Protein AF-A0Y227-F1 (afdb_monomer)

Solvent-accessible surface area (backbone atoms only — not comparable to full-atom values): 3768 Å² total; per-residue (Å²): 130,89,78,80,80,78,67,89,85,62,82,66,91,57,72,88,54,85,62,88,90,60,78,73,73,67,95,51,57,71,71,55,43,53,53,53,53,52,52,53,46,53,55,51,34,53,77,70,70,54,74,85,85,129

Mean predicted aligned error: 13.35 Å

pLDDT: mean 76.76, std 14.64, range [40.19, 95.19]

Secondary structure (DSSP, 8-state):
-------SSS--TTTTS--TT---S-SS-HHHHHHHHHHHHHHHHHHTTPPPP-

Radius of gyration: 18.53 Å; Cα contacts (8 Å, |Δi|>4): 5; chains: 1; bounding box: 36×24×47 Å

Sequence (54 aa):
MAKSETDRTTLDLFEYEKRPGRPKTNPLSRDMQLKVNKRNQIKRDKARGLKRVN

Structure (mmCIF, N/CA/C/O backbone):
data_AF-A0Y227-F1
#
_entry.id   AF-A0Y227-F1
#
loop_
_atom_site.group_PDB
_atom_site.id
_atom_site.type_symbol
_atom_site.label_atom_id
_atom_site.label_alt_id
_atom_site.label_comp_id
_atom_site.label_asym_id
_atom_site.label_entity_id
_atom_site.label_seq_id
_atom_site.pdbx_PDB_ins_code
_atom_site.Cartn_x
_atom_site.Cartn_y
_atom_site.Cartn_z
_atom_site.occupancy
_atom_site.B_iso_or_equiv
_atom_site.auth_seq_id
_atom_site.auth_comp_id
_atom_site.auth_asym_id
_atom_site.auth_atom_id
_atom_site.pdbx_PDB_model_num
ATOM 1 N N . MET A 1 1 ? 18.192 -17.911 -5.705 1.00 40.19 1 MET A N 1
ATOM 2 C CA . MET A 1 1 ? 17.571 -17.116 -6.787 1.00 40.19 1 MET A CA 1
ATOM 3 C C . MET A 1 1 ? 18.685 -16.516 -7.620 1.00 40.19 1 MET A C 1
ATOM 5 O O . MET A 1 1 ? 19.484 -15.776 -7.059 1.00 40.19 1 MET A O 1
ATOM 9 N N . ALA A 1 2 ? 18.783 -16.867 -8.901 1.00 47.44 2 ALA A N 1
ATOM 10 C CA . ALA A 1 2 ? 19.747 -16.235 -9.796 1.00 47.44 2 ALA A CA 1
ATOM 11 C C . ALA A 1 2 ? 19.339 -14.766 -9.987 1.00 47.44 2 ALA A C 1
ATOM 13 O O . ALA A 1 2 ? 18.225 -14.484 -10.429 1.00 47.44 2 ALA A O 1
ATOM 14 N N . LYS A 1 3 ? 20.196 -13.828 -9.574 1.00 51.44 3 LYS A N 1
ATOM 15 C CA . LYS A 1 3 ? 20.022 -12.415 -9.909 1.00 51.44 3 LYS A CA 1
ATOM 16 C C . LYS A 1 3 ? 20.428 -12.271 -11.370 1.00 51.44 3 LYS A C 1
ATOM 18 O O . LYS A 1 3 ? 21.573 -12.544 -11.704 1.00 51.44 3 LYS A O 1
ATOM 23 N N . SER A 1 4 ? 19.490 -11.895 -12.234 1.00 60.25 4 SER A N 1
ATOM 24 C CA . SER A 1 4 ? 19.826 -11.495 -13.596 1.00 60.25 4 SER A CA 1
ATOM 25 C C . SER A 1 4 ? 20.568 -10.162 -13.517 1.00 60.25 4 SER A C 1
ATOM 27 O O . SER A 1 4 ? 19.947 -9.131 -13.246 1.00 60.25 4 SER A O 1
ATOM 29 N N . GLU A 1 5 ? 21.886 -10.182 -13.687 1.00 65.06 5 GLU A N 1
ATOM 30 C CA . GLU A 1 5 ? 22.654 -8.974 -13.9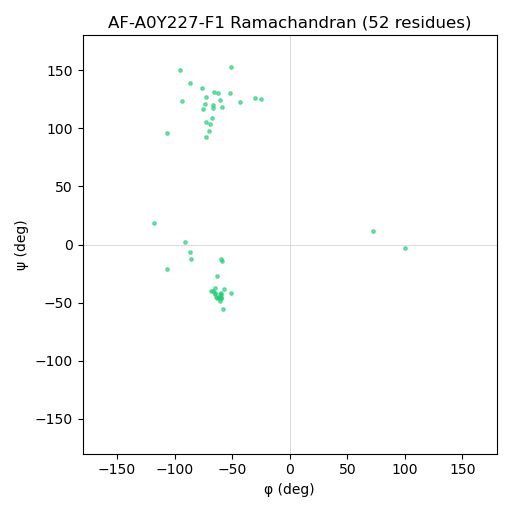67 1.00 65.06 5 GLU A CA 1
ATOM 31 C C . GLU A 1 5 ? 22.251 -8.501 -15.363 1.00 65.06 5 GLU A C 1
ATOM 33 O O . GLU A 1 5 ? 22.502 -9.167 -16.362 1.00 65.06 5 GLU A O 1
ATOM 38 N N . THR A 1 6 ? 21.509 -7.397 -15.426 1.00 62.59 6 THR A N 1
ATOM 39 C CA . THR A 1 6 ? 21.199 -6.746 -16.698 1.00 62.59 6 THR A CA 1
ATOM 40 C C . THR A 1 6 ? 22.476 -6.077 -17.183 1.00 62.59 6 THR A C 1
ATOM 42 O O . THR A 1 6 ? 22.891 -5.062 -16.610 1.00 62.59 6 THR A O 1
ATOM 45 N N . ASP A 1 7 ? 23.103 -6.671 -18.189 1.00 61.12 7 ASP A N 1
ATOM 46 C CA . ASP A 1 7 ? 24.247 -6.093 -18.876 1.00 61.12 7 ASP A CA 1
ATOM 47 C C . ASP A 1 7 ? 23.828 -4.754 -19.505 1.00 61.12 7 ASP A C 1
ATOM 49 O O . ASP A 1 7 ? 22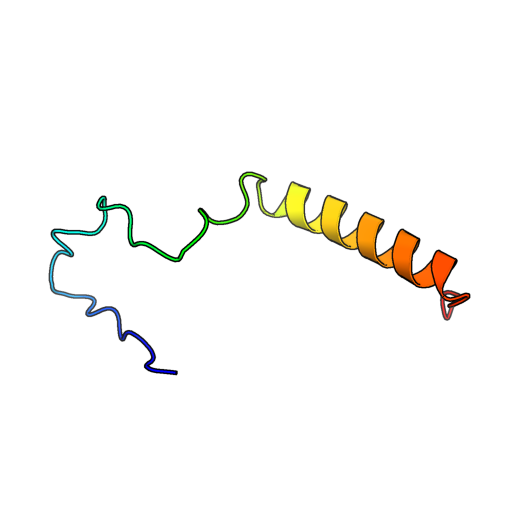.807 -4.670 -20.186 1.00 61.12 7 ASP A O 1
ATOM 53 N N . ARG A 1 8 ? 24.538 -3.667 -19.182 1.00 60.97 8 ARG A N 1
ATOM 54 C CA . ARG A 1 8 ? 24.089 -2.293 -19.498 1.00 60.97 8 ARG A CA 1
ATOM 55 C C . ARG A 1 8 ? 24.484 -1.836 -20.903 1.00 60.97 8 ARG A C 1
ATOM 57 O O . ARG A 1 8 ? 24.020 -0.789 -21.343 1.00 60.97 8 ARG A O 1
ATOM 64 N N . THR A 1 9 ? 25.370 -2.573 -21.566 1.00 71.25 9 THR A N 1
ATOM 65 C CA . THR A 1 9 ? 25.998 -2.191 -22.841 1.00 71.25 9 THR A CA 1
ATOM 66 C C . THR A 1 9 ? 25.469 -2.982 -24.033 1.00 71.25 9 THR A C 1
ATOM 68 O O . THR A 1 9 ? 25.569 -2.511 -25.165 1.00 71.25 9 THR A O 1
ATOM 71 N N . THR A 1 10 ? 24.878 -4.152 -23.795 1.00 73.19 10 THR A N 1
ATOM 72 C CA . THR A 1 10 ? 24.303 -5.005 -24.836 1.00 73.19 10 THR A CA 1
ATOM 73 C C . THR A 1 10 ? 22.816 -4.688 -24.994 1.00 73.19 10 THR A C 1
ATOM 75 O O . THR A 1 10 ? 22.061 -4.755 -24.027 1.00 73.19 10 THR A O 1
ATOM 78 N N . LEU A 1 11 ? 22.386 -4.335 -26.210 1.00 73.19 11 LEU A N 1
ATOM 79 C CA . LEU A 1 11 ? 20.968 -4.135 -26.532 1.00 73.19 11 LEU A CA 1
ATOM 80 C C . LEU A 1 11 ? 20.192 -5.434 -26.243 1.00 73.19 11 LEU A C 1
ATOM 82 O O . LEU A 1 11 ? 20.470 -6.464 -26.860 1.00 73.19 11 LEU A O 1
ATOM 86 N N . ASP A 1 12 ? 19.227 -5.396 -25.315 1.00 67.75 12 ASP A N 1
ATOM 87 C CA . ASP A 1 12 ? 18.351 -6.539 -25.022 1.00 67.75 12 ASP A CA 1
ATOM 88 C C . ASP A 1 12 ? 17.353 -6.709 -26.177 1.00 67.75 12 ASP A C 1
ATOM 90 O O . ASP A 1 12 ? 16.285 -6.095 -26.212 1.00 67.75 12 ASP A O 1
ATOM 94 N N . LEU A 1 13 ? 17.719 -7.555 -27.144 1.00 74.19 13 LEU A N 1
ATOM 95 C CA . LEU A 1 13 ? 16.902 -7.883 -28.320 1.00 74.19 13 LEU A CA 1
ATOM 96 C C . LEU A 1 13 ? 15.527 -8.474 -27.957 1.00 74.19 13 LEU A C 1
ATOM 98 O O . LEU A 1 13 ? 14.642 -8.532 -28.807 1.00 74.19 13 LEU A O 1
ATOM 102 N N . PHE A 1 14 ? 15.338 -8.882 -26.700 1.00 66.88 14 PHE A N 1
ATOM 103 C CA . PHE A 1 14 ? 14.134 -9.519 -26.185 1.00 66.88 14 PHE A CA 1
ATOM 104 C C . PHE A 1 14 ? 13.455 -8.690 -25.081 1.00 66.88 14 PHE A C 1
ATOM 106 O O . PHE A 1 14 ? 12.629 -9.218 -24.333 1.00 66.88 14 PHE A O 1
ATOM 113 N N . GLU A 1 15 ? 13.755 -7.389 -24.971 1.00 69.81 15 GLU A N 1
ATOM 114 C CA . GLU A 1 15 ? 13.130 -6.492 -23.983 1.00 69.81 15 GLU A CA 1
ATOM 115 C C . GLU A 1 15 ? 11.597 -6.466 -24.119 1.00 69.81 15 GLU A C 1
ATOM 117 O O . GLU A 1 15 ? 10.861 -6.448 -23.128 1.00 69.81 15 GLU A O 1
ATOM 122 N N . TYR A 1 16 ? 11.109 -6.511 -25.359 1.00 69.00 16 TYR A N 1
ATOM 123 C CA . TYR A 1 16 ? 9.681 -6.471 -25.674 1.00 69.00 16 TYR A CA 1
ATOM 124 C C . TYR A 1 16 ? 9.011 -7.850 -25.650 1.00 69.00 16 TYR A C 1
ATOM 126 O O . TYR A 1 16 ? 7.781 -7.939 -25.757 1.00 69.00 16 TYR A O 1
ATOM 134 N N . GLU A 1 17 ? 9.778 -8.931 -25.484 1.00 72.38 17 GLU A N 1
ATOM 135 C CA . GLU A 1 17 ? 9.214 -10.270 -25.385 1.00 72.38 17 GLU A CA 1
ATOM 136 C C . GLU A 1 17 ? 8.593 -10.516 -24.007 1.00 72.38 17 GLU A C 1
ATOM 138 O O . GLU A 1 17 ? 9.147 -10.223 -22.943 1.00 72.38 17 GLU A O 1
ATOM 143 N N . LYS A 1 18 ? 7.390 -11.098 -24.012 1.00 63.94 18 LYS A N 1
ATOM 144 C CA . LYS A 1 18 ? 6.674 -11.442 -22.782 1.00 63.94 18 LYS A CA 1
ATOM 145 C C . LYS A 1 18 ? 7.382 -12.606 -22.089 1.00 63.94 18 LYS A C 1
ATOM 147 O O . LYS A 1 18 ? 7.125 -13.762 -22.406 1.00 63.94 18 LYS A O 1
ATOM 152 N N . ARG A 1 19 ? 8.216 -12.310 -21.091 1.00 65.69 19 ARG A N 1
ATOM 153 C CA . ARG A 1 19 ? 8.840 -13.344 -20.252 1.00 65.69 19 ARG A CA 1
ATOM 154 C C . ARG A 1 19 ? 7.772 -14.058 -19.402 1.00 65.69 19 ARG A C 1
ATOM 156 O O . ARG A 1 19 ? 7.095 -13.394 -18.605 1.00 65.69 19 ARG A O 1
ATOM 163 N N . PRO A 1 20 ? 7.592 -15.387 -19.537 1.00 67.12 20 PRO A N 1
ATOM 164 C CA . PRO A 1 20 ? 6.648 -16.133 -18.713 1.00 67.12 20 PRO A CA 1
ATOM 165 C C . PRO A 1 20 ? 7.067 -16.048 -17.239 1.00 67.12 20 PRO A C 1
ATOM 167 O O . PRO A 1 20 ? 8.229 -16.244 -16.895 1.00 67.12 20 PRO A O 1
ATOM 170 N N . GLY A 1 21 ? 6.122 -15.706 -16.359 1.00 67.75 21 GLY A N 1
ATOM 171 C CA . GLY A 1 21 ? 6.346 -15.652 -14.908 1.00 67.75 21 GLY A CA 1
ATOM 172 C C . GLY A 1 21 ? 6.596 -14.265 -14.304 1.00 67.75 21 GLY A C 1
ATOM 173 O O . GLY A 1 21 ? 6.661 -14.162 -13.080 1.00 67.75 21 GLY A O 1
ATOM 174 N N . ARG A 1 22 ? 6.661 -13.183 -15.095 1.00 57.91 22 ARG A N 1
ATOM 175 C CA . ARG A 1 22 ? 6.623 -11.812 -14.554 1.00 57.91 22 ARG A CA 1
ATOM 176 C C . ARG A 1 22 ? 5.262 -11.181 -14.855 1.00 57.91 22 ARG A C 1
ATOM 178 O O . ARG A 1 22 ? 5.078 -10.658 -15.954 1.00 57.91 22 ARG A O 1
ATOM 185 N N . PRO A 1 23 ? 4.290 -11.207 -13.920 1.00 61.84 23 PRO A N 1
ATOM 186 C CA . PRO A 1 23 ?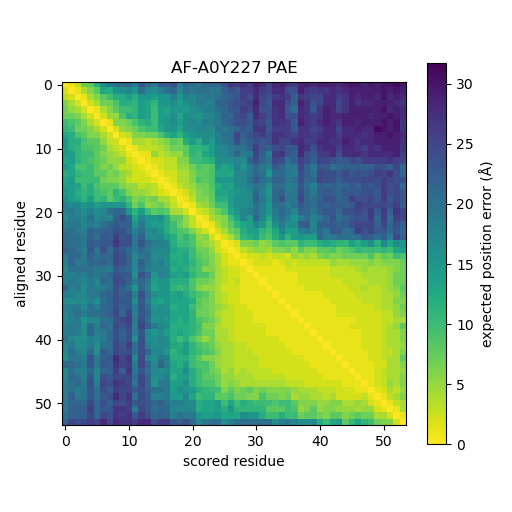 3.092 -10.391 -14.060 1.00 61.84 23 PRO A CA 1
ATOM 187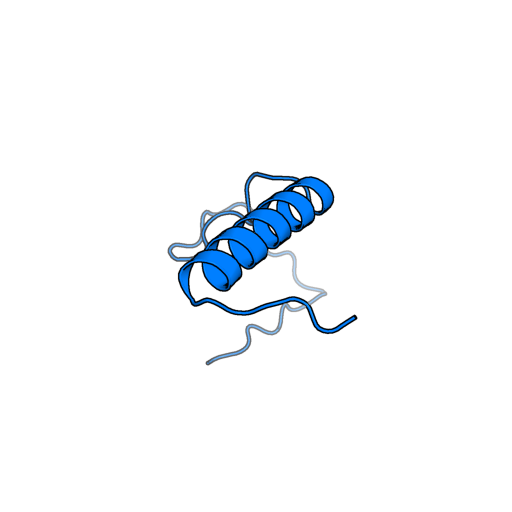 C C . PRO A 1 23 ? 3.545 -8.958 -14.325 1.00 61.84 23 PRO A C 1
ATOM 189 O O . PRO A 1 23 ? 4.431 -8.467 -13.615 1.00 61.84 23 PRO A O 1
ATOM 192 N N . LYS A 1 24 ? 2.983 -8.318 -15.361 1.00 57.72 24 LYS A N 1
ATOM 193 C CA . LYS A 1 24 ? 3.219 -6.896 -15.632 1.00 57.72 24 LYS A CA 1
ATOM 194 C C . LYS A 1 24 ? 3.138 -6.169 -14.295 1.00 57.72 24 LYS A C 1
ATOM 196 O O . LYS A 1 24 ? 2.150 -6.317 -13.572 1.00 57.72 24 LYS A O 1
ATOM 201 N N . THR A 1 25 ? 4.222 -5.473 -13.956 1.00 66.94 25 THR A N 1
ATOM 202 C CA . THR A 1 25 ? 4.288 -4.496 -12.868 1.00 66.94 25 THR A CA 1
ATOM 203 C C . THR A 1 25 ? 2.921 -3.851 -12.705 1.00 66.94 25 THR A C 1
ATOM 205 O O . THR A 1 25 ? 2.353 -3.436 -13.712 1.00 66.94 25 THR A O 1
ATOM 208 N N . ASN A 1 26 ? 2.390 -3.898 -11.476 1.00 65.56 26 ASN A N 1
ATOM 209 C CA . ASN A 1 2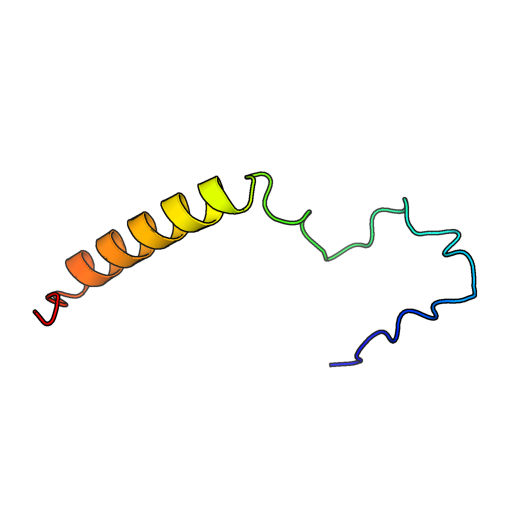6 ? 1.014 -3.551 -11.109 1.00 65.56 26 ASN A CA 1
ATOM 210 C C . ASN A 1 26 ? 0.370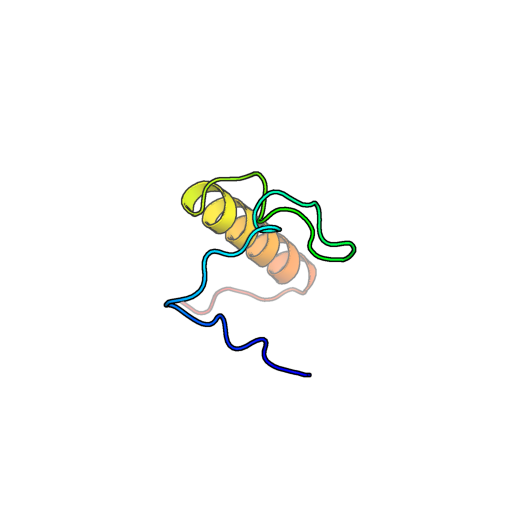 -2.556 -12.101 1.00 65.56 26 ASN A C 1
ATOM 212 O O . ASN A 1 26 ? 0.954 -1.494 -12.308 1.00 65.56 26 ASN A O 1
ATOM 216 N N . PRO A 1 27 ? -0.805 -2.859 -12.693 1.00 80.44 27 PRO A N 1
ATOM 217 C CA . PRO A 1 27 ? -1.438 -1.992 -13.697 1.00 80.44 27 PRO A CA 1
ATOM 218 C C . PRO A 1 27 ? -1.763 -0.583 -13.173 1.00 80.44 27 PRO A C 1
ATOM 220 O O . PRO A 1 27 ? -2.092 0.310 -13.947 1.00 80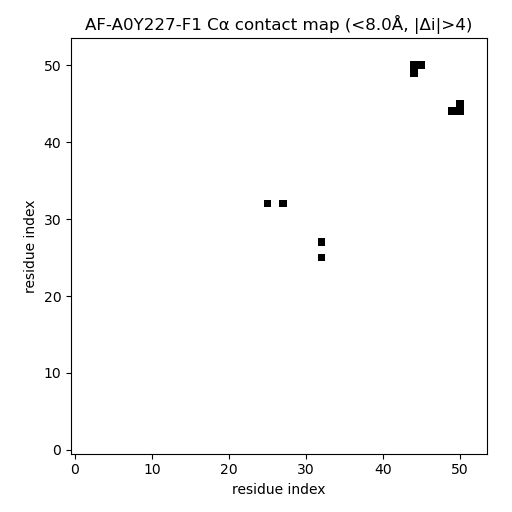.44 27 PRO A O 1
ATOM 223 N N . LEU A 1 28 ? -1.688 -0.381 -11.857 1.00 78.94 28 LEU A N 1
ATOM 224 C CA . LEU A 1 28 ? -1.819 0.908 -11.205 1.00 78.94 28 LEU A CA 1
ATOM 225 C C . LEU A 1 28 ? -0.475 1.642 -11.143 1.00 78.94 28 LEU A C 1
ATOM 227 O O . LEU A 1 28 ? 0.543 1.076 -10.744 1.00 78.94 28 LEU A O 1
ATOM 231 N N . SER A 1 29 ? -0.518 2.953 -11.398 1.00 85.25 29 SER A N 1
ATOM 232 C CA . SER A 1 29 ? 0.572 3.869 -11.040 1.00 85.25 29 SER A CA 1
ATOM 233 C C . SER A 1 29 ? 0.979 3.701 -9.569 1.00 85.25 29 SER A C 1
ATOM 235 O O . SER A 1 29 ? 0.162 3.325 -8.717 1.00 85.25 29 SER A O 1
ATOM 237 N N . ARG A 1 30 ? 2.242 4.011 -9.251 1.00 81.81 30 ARG A N 1
ATOM 238 C CA . ARG A 1 30 ? 2.827 3.843 -7.915 1.00 81.81 30 ARG A CA 1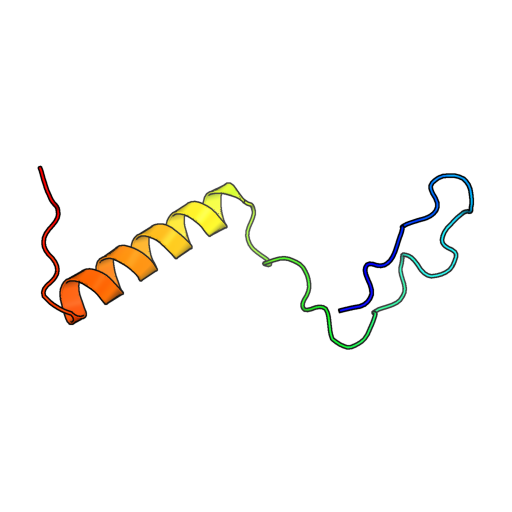
ATOM 239 C C . ARG A 1 30 ? 1.976 4.481 -6.814 1.00 81.81 30 ARG A C 1
ATOM 241 O O . ARG A 1 30 ? 1.751 3.849 -5.783 1.00 81.81 30 ARG A O 1
ATOM 248 N N . ASP A 1 31 ? 1.435 5.670 -7.053 1.00 85.31 31 ASP A N 1
ATOM 249 C CA . ASP A 1 31 ? 0.609 6.390 -6.074 1.00 85.31 31 ASP A CA 1
ATOM 250 C C . ASP A 1 31 ? -0.713 5.675 -5.792 1.00 85.31 31 ASP A C 1
ATOM 252 O O . ASP A 1 31 ? -1.163 5.562 -4.648 1.00 85.31 31 ASP A O 1
ATOM 256 N N . MET A 1 32 ? -1.330 5.131 -6.840 1.00 88.38 32 MET A N 1
ATOM 257 C CA . MET A 1 32 ? -2.554 4.343 -6.732 1.00 88.38 32 MET A CA 1
ATOM 258 C C . MET A 1 32 ? -2.287 3.010 -6.033 1.00 88.38 32 MET A C 1
ATOM 260 O O . MET A 1 32 ? -3.057 2.603 -5.160 1.00 88.38 32 MET A O 1
ATOM 264 N N . GLN A 1 33 ? -1.159 2.370 -6.339 1.00 88.94 33 GLN A N 1
ATOM 265 C CA . GLN A 1 33 ? -0.712 1.163 -5.654 1.00 88.94 33 GLN A CA 1
ATOM 266 C C . GLN A 1 33 ? -0.514 1.407 -4.151 1.00 88.94 33 GLN A C 1
ATOM 268 O O . GLN A 1 33 ? -0.993 0.612 -3.341 1.00 88.94 33 GLN A O 1
ATOM 273 N N . LEU A 1 34 ? 0.145 2.501 -3.755 1.00 90.19 34 LEU A N 1
ATOM 274 C CA . LEU A 1 34 ? 0.345 2.846 -2.343 1.00 90.19 34 LEU A CA 1
ATOM 275 C C . LEU A 1 34 ? -0.993 3.035 -1.612 1.00 90.19 34 LEU A C 1
ATOM 277 O O . LEU A 1 34 ? -1.179 2.486 -0.522 1.00 90.19 34 LEU A O 1
ATOM 281 N N . LYS A 1 35 ? -1.959 3.723 -2.236 1.00 94.31 35 LYS A N 1
ATOM 282 C CA . LYS A 1 35 ? -3.318 3.897 -1.690 1.00 94.31 35 LYS A CA 1
ATOM 283 C C . LYS A 1 35 ? -4.034 2.559 -1.496 1.00 94.31 35 LYS A C 1
ATOM 285 O O . LYS A 1 35 ? -4.581 2.303 -0.421 1.00 94.31 35 LYS A O 1
ATOM 290 N N . VAL A 1 36 ? -4.020 1.691 -2.510 1.00 94.62 36 VAL A N 1
ATOM 291 C CA . VAL A 1 36 ? -4.661 0.364 -2.451 1.00 94.62 36 VAL A CA 1
ATOM 292 C C . VAL A 1 36 ? -4.011 -0.511 -1.381 1.00 94.62 36 VAL A C 1
ATOM 294 O O . VAL A 1 36 ?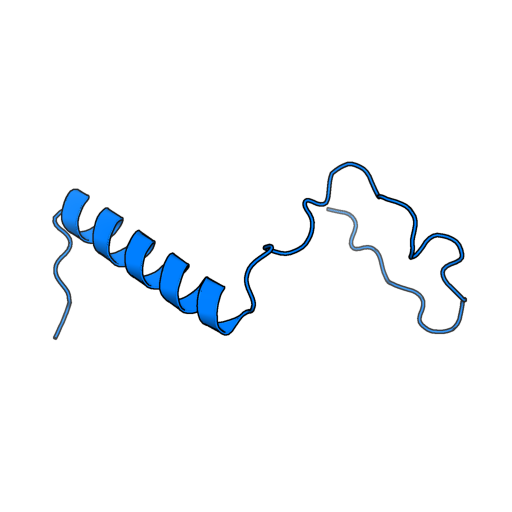 -4.709 -1.082 -0.541 1.00 94.62 36 VAL A O 1
ATOM 297 N N . ASN A 1 37 ? -2.680 -0.554 -1.338 1.00 93.81 37 ASN A N 1
ATOM 298 C CA . ASN A 1 37 ? -1.941 -1.322 -0.341 1.00 93.81 37 ASN A CA 1
ATOM 299 C C . ASN A 1 37 ? -2.253 -0.852 1.082 1.00 93.81 37 ASN A C 1
ATOM 301 O O . ASN A 1 37 ? -2.481 -1.682 1.963 1.00 93.81 37 ASN A O 1
ATOM 305 N N . LYS A 1 38 ? -2.327 0.467 1.306 1.00 94.25 38 LYS A N 1
ATOM 306 C CA . LYS A 1 38 ? -2.650 1.022 2.623 1.00 94.25 38 LYS A CA 1
ATOM 307 C C . LYS A 1 38 ? -4.070 0.670 3.065 1.00 94.25 38 LYS A C 1
ATOM 309 O O . LYS A 1 38 ? -4.265 0.291 4.218 1.00 94.25 38 LYS A O 1
ATOM 314 N N . ARG A 1 39 ? -5.054 0.729 2.160 1.00 95.12 39 ARG A N 1
ATOM 315 C CA . ARG A 1 39 ? -6.433 0.292 2.453 1.00 95.12 39 ARG A CA 1
ATOM 316 C C . ARG A 1 39 ? -6.486 -1.190 2.820 1.00 95.12 39 ARG A C 1
ATOM 318 O O . ARG A 1 39 ? -7.095 -1.547 3.826 1.00 95.12 39 ARG A O 1
ATOM 325 N N . ASN A 1 40 ? -5.802 -2.039 2.054 1.00 95.19 40 ASN A N 1
ATOM 326 C CA . ASN A 1 40 ? -5.748 -3.479 2.310 1.00 95.19 40 ASN A CA 1
ATOM 327 C C . ASN A 1 40 ? -5.049 -3.809 3.634 1.00 95.19 40 ASN A C 1
ATOM 329 O O . ASN A 1 40 ? -5.481 -4.723 4.335 1.00 95.19 40 ASN A O 1
ATOM 333 N N . GLN A 1 41 ? -3.999 -3.061 3.994 1.00 93.38 41 GLN A N 1
ATOM 334 C CA . GLN A 1 41 ? -3.359 -3.155 5.306 1.00 93.38 41 GLN A CA 1
ATOM 335 C C . GLN A 1 41 ? -4.373 -2.868 6.418 1.00 93.38 41 GLN A C 1
ATOM 337 O O . GLN A 1 41 ? -4.603 -3.728 7.256 1.00 93.38 41 GLN A O 1
ATOM 342 N N . ILE A 1 42 ? -5.040 -1.711 6.380 1.00 93.25 42 ILE A N 1
ATOM 343 C CA . ILE A 1 42 ? -5.997 -1.308 7.422 1.00 93.25 42 ILE A CA 1
ATOM 344 C C . ILE A 1 42 ? -7.146 -2.318 7.541 1.00 93.25 42 ILE A C 1
ATOM 346 O O . ILE A 1 42 ? -7.540 -2.671 8.651 1.00 93.25 42 ILE A O 1
ATOM 350 N N . LYS A 1 43 ? -7.670 -2.819 6.413 1.00 94.81 43 LYS A N 1
ATOM 351 C CA . LYS A 1 43 ? -8.731 -3.837 6.410 1.00 94.81 43 LYS A CA 1
ATOM 352 C C . LYS A 1 43 ? -8.273 -5.130 7.093 1.00 94.81 43 LYS A C 1
ATOM 354 O O . LYS A 1 43 ? -9.018 -5.674 7.904 1.00 94.81 43 LYS A O 1
ATOM 359 N N . ARG A 1 44 ? -7.057 -5.604 6.789 1.00 95.00 44 ARG A N 1
ATOM 360 C CA . ARG A 1 44 ? -6.465 -6.790 7.434 1.00 95.00 44 ARG A CA 1
ATOM 361 C C . ARG A 1 44 ? -6.221 -6.571 8.920 1.00 95.00 44 ARG A C 1
ATOM 363 O O . ARG A 1 44 ? -6.550 -7.447 9.709 1.00 95.00 44 ARG A O 1
ATOM 370 N N . ASP A 1 45 ? -5.669 -5.425 9.292 1.00 94.56 45 ASP A N 1
ATOM 371 C CA . ASP A 1 45 ? -5.336 -5.114 10.681 1.00 94.56 45 ASP A CA 1
ATOM 372 C C . ASP A 1 45 ? -6.613 -5.021 11.526 1.00 94.56 45 ASP A C 1
ATOM 374 O O . ASP A 1 45 ? -6.694 -5.648 12.579 1.00 94.56 45 ASP A O 1
ATOM 378 N N . LYS A 1 46 ? -7.668 -4.378 11.000 1.00 92.00 46 LYS A N 1
ATOM 379 C CA . LYS A 1 46 ? -9.000 -4.355 11.624 1.00 92.00 46 LYS A CA 1
ATOM 380 C C . LYS A 1 46 ? -9.580 -5.761 11.793 1.00 92.00 46 LYS A C 1
ATOM 382 O O . LYS A 1 46 ? -10.080 -6.077 12.865 1.00 92.00 46 LYS A O 1
ATOM 387 N N . ALA A 1 47 ? -9.500 -6.605 10.760 1.00 94.69 47 ALA A N 1
ATOM 388 C CA . ALA A 1 47 ? -9.974 -7.990 10.827 1.00 94.69 47 ALA A CA 1
ATOM 389 C C . ALA A 1 47 ? -9.205 -8.838 11.856 1.00 94.69 47 ALA A C 1
ATOM 391 O O . ALA A 1 47 ? -9.758 -9.780 12.408 1.00 94.69 47 ALA A O 1
ATOM 392 N N . ARG A 1 48 ? -7.944 -8.492 12.132 1.00 94.75 48 ARG A N 1
ATOM 393 C CA . ARG A 1 48 ? -7.098 -9.141 13.142 1.00 94.75 48 ARG A CA 1
ATOM 394 C C . ARG A 1 48 ? -7.182 -8.485 14.527 1.00 94.75 48 ARG A C 1
ATOM 396 O O . ARG A 1 48 ? -6.465 -8.901 15.427 1.00 94.75 48 ARG A O 1
ATOM 403 N N . GLY A 1 49 ? -8.012 -7.454 14.704 1.00 92.00 49 GLY A N 1
ATOM 404 C CA . GLY A 1 49 ? -8.144 -6.727 15.972 1.00 92.00 49 GLY A CA 1
ATOM 405 C C . GLY A 1 49 ? -6.954 -5.826 16.328 1.00 92.00 49 GLY A C 1
ATOM 406 O O . GLY A 1 49 ? -6.885 -5.337 17.455 1.00 92.00 49 GLY A O 1
ATOM 407 N N . LEU A 1 50 ? -6.026 -5.574 15.395 1.00 90.00 50 LEU A N 1
ATOM 408 C CA . LEU A 1 50 ? -4.897 -4.673 15.624 1.00 90.00 50 LEU A CA 1
ATOM 409 C C . LEU A 1 50 ? -5.389 -3.222 15.636 1.00 90.00 50 LEU A C 1
ATOM 411 O O . LEU A 1 50 ? -6.040 -2.753 14.697 1.00 90.00 50 LEU A O 1
ATOM 415 N N . LYS A 1 51 ? -5.044 -2.497 16.701 1.00 84.44 51 LYS A N 1
ATOM 416 C CA . LYS A 1 51 ? -5.287 -1.057 16.829 1.00 84.44 51 LYS A CA 1
ATOM 417 C C . LYS A 1 51 ? -4.042 -0.284 16.405 1.00 84.44 51 LYS A C 1
ATOM 419 O O . LYS A 1 51 ? -2.921 -0.770 16.543 1.00 84.44 51 LYS A O 1
ATOM 424 N N . ARG A 1 52 ? -4.239 0.924 15.874 1.00 77.62 52 ARG A N 1
ATOM 425 C CA . ARG A 1 52 ? -3.123 1.842 15.629 1.00 77.62 52 ARG A CA 1
ATOM 426 C C . ARG A 1 52 ? -2.524 2.239 16.972 1.00 77.62 52 ARG A C 1
ATOM 428 O O . ARG A 1 52 ? -3.265 2.604 17.879 1.00 77.62 52 ARG A O 1
ATOM 435 N N . VAL A 1 53 ? -1.205 2.145 17.070 1.00 78.69 53 VAL A N 1
ATOM 436 C CA . VAL A 1 53 ? -0.462 2.795 18.147 1.00 78.69 53 VAL A CA 1
ATOM 437 C C . VAL A 1 53 ? -0.460 4.284 17.808 1.00 78.69 53 VAL A C 1
ATOM 439 O O . VAL A 1 53 ? -0.076 4.642 16.690 1.00 78.69 53 VAL A O 1
ATOM 442 N N . ASN A 1 54 ? -1.007 5.097 18.709 1.00 62.38 54 ASN A N 1
ATOM 443 C CA . ASN A 1 54 ? -0.959 6.556 18.631 1.00 62.38 54 ASN A CA 1
ATOM 444 C C . ASN A 1 54 ? 0.335 7.066 19.256 1.00 62.38 54 ASN A C 1
ATOM 446 O O . ASN A 1 54 ? 0.802 6.407 20.212 1.00 62.38 54 ASN A O 1
#

Foldseek 3Di:
DDDPPDDPPDPPPCPVPDDPPDDPDPPDDPVVVVVVVVVVVVVVCVVVVHDDDD